Protein AF-A0A1J5PQP5-F1 (afdb_monomer)

pLDDT: mean 79.74, std 13.47, range [50.88, 94.88]

Organism: NCBI:txid410659

Sequence (84 aa):
MEVWALGVSTLIAGALSYYSIRLAWLSYAFHDVSTGNDATPLWIPQIAMAVGASLLCVALADDLLLECLGKRDTSPPAEALRNE

Foldseek 3Di:
DVLVVLVVQLVVLVVQLVVLVVVLVVLVVVVPFPPDPDRDRPSPVSVVSSVVSVVSSVVSVVCSVCVVVVNPDPPDDPVVVVPD

Mean predicted aligned error: 9.6 Å

Structure (mmCIF, N/CA/C/O backbone):
data_AF-A0A1J5PQP5-F1
#
_entry.id   AF-A0A1J5PQP5-F1
#
loop_
_atom_site.group_PDB
_atom_site.id
_atom_site.type_symbol
_atom_site.label_atom_id
_atom_site.label_alt_id
_atom_site.label_comp_id
_atom_site.label_asym_id
_atom_site.label_entity_id
_atom_site.label_seq_id
_atom_site.pdbx_PDB_ins_code
_atom_site.Cartn_x
_atom_site.Cartn_y
_atom_site.Cartn_z
_atom_site.occupancy
_atom_site.B_iso_or_equiv
_atom_site.auth_seq_id
_atom_site.auth_comp_id
_atom_site.auth_asym_id
_atom_site.auth_atom_id
_atom_site.pdbx_PDB_model_num
ATOM 1 N N . MET A 1 1 ? -6.147 6.356 22.471 1.00 65.12 1 MET A N 1
ATOM 2 C CA . MET A 1 1 ? -4.885 6.627 21.740 1.00 65.12 1 MET A CA 1
ATOM 3 C C . MET A 1 1 ? -4.643 5.615 20.622 1.00 65.12 1 MET A C 1
ATOM 5 O O . MET A 1 1 ? -3.982 5.972 19.656 1.00 65.12 1 MET A O 1
ATOM 9 N N . GLU A 1 2 ? -5.219 4.409 20.694 1.00 79.75 2 GLU A N 1
ATOM 10 C CA . GLU A 1 2 ? -5.056 3.351 19.682 1.00 79.75 2 GLU A CA 1
ATOM 11 C C . GLU A 1 2 ? -5.448 3.751 18.254 1.00 79.75 2 GLU A C 1
ATOM 13 O O . GLU A 1 2 ? -4.641 3.561 17.353 1.00 79.75 2 GLU A O 1
ATOM 18 N N . VAL A 1 3 ? -6.594 4.409 18.038 1.00 83.44 3 VAL A N 1
ATOM 19 C CA . VAL A 1 3 ? -7.020 4.863 16.692 1.00 83.44 3 VAL A CA 1
ATOM 20 C C . VAL A 1 3 ? -5.979 5.768 16.024 1.00 83.44 3 VAL A C 1
ATOM 22 O O . VAL A 1 3 ? -5.715 5.650 14.832 1.00 83.44 3 VAL A O 1
ATOM 25 N N . TRP A 1 4 ? -5.355 6.666 16.792 1.00 87.50 4 TRP A N 1
ATOM 26 C CA . TRP A 1 4 ? -4.320 7.563 16.274 1.00 87.50 4 TRP A CA 1
ATOM 27 C C . TRP A 1 4 ? -3.045 6.804 15.907 1.00 87.50 4 TRP A C 1
ATOM 29 O O . TRP A 1 4 ? -2.475 7.053 14.847 1.00 87.50 4 TRP A O 1
ATOM 39 N N . ALA A 1 5 ? -2.620 5.859 16.748 1.00 89.06 5 ALA A N 1
ATOM 40 C CA . ALA A 1 5 ? -1.469 5.010 16.457 1.00 89.06 5 ALA A CA 1
ATOM 41 C C . ALA A 1 5 ? -1.716 4.131 15.216 1.00 89.06 5 ALA A C 1
ATOM 43 O O . ALA A 1 5 ? -0.862 4.071 14.335 1.00 89.06 5 ALA A O 1
ATOM 44 N N . LEU A 1 6 ? -2.902 3.525 15.098 1.00 87.88 6 LEU A N 1
ATOM 45 C CA . LEU A 1 6 ? -3.313 2.735 13.933 1.00 87.88 6 LEU A CA 1
ATOM 46 C C . LEU A 1 6 ? -3.407 3.585 12.667 1.00 87.88 6 LEU A C 1
ATOM 48 O O . LEU A 1 6 ? -2.943 3.164 11.608 1.00 87.88 6 LEU A O 1
ATOM 52 N N . GLY A 1 7 ? -3.937 4.804 12.779 1.00 90.81 7 GLY A N 1
ATOM 53 C CA . GLY A 1 7 ? -4.004 5.757 11.675 1.00 90.81 7 GLY A CA 1
ATOM 54 C C . GLY A 1 7 ? -2.619 6.115 11.138 1.00 90.81 7 GLY A C 1
ATOM 55 O O . GLY A 1 7 ? -2.388 6.051 9.930 1.00 90.81 7 GLY A O 1
ATOM 56 N N . VAL A 1 8 ? -1.670 6.425 12.028 1.00 93.31 8 VAL A N 1
ATOM 57 C CA . VAL A 1 8 ? -0.282 6.739 11.647 1.00 93.31 8 VAL A CA 1
ATOM 58 C C . VAL A 1 8 ? 0.416 5.522 11.035 1.00 93.31 8 VAL A C 1
ATOM 60 O O . VAL A 1 8 ? 1.026 5.648 9.973 1.00 93.31 8 VAL A O 1
ATOM 63 N N . SER A 1 9 ? 0.287 4.340 11.642 1.00 92.12 9 SER A N 1
ATOM 64 C CA . SER A 1 9 ? 0.853 3.097 11.104 1.00 92.12 9 SER A CA 1
ATOM 65 C C . SER A 1 9 ? 0.312 2.774 9.710 1.00 92.12 9 SER A C 1
ATOM 67 O O . SER A 1 9 ? 1.088 2.453 8.811 1.00 92.12 9 SER A O 1
ATOM 69 N N . THR A 1 10 ? -0.999 2.925 9.498 1.00 92.88 10 THR A N 1
ATOM 70 C CA . THR A 1 10 ? -1.647 2.710 8.193 1.00 92.88 10 THR A CA 1
ATOM 71 C C . THR A 1 10 ? -1.129 3.697 7.147 1.00 92.88 10 THR A C 1
ATOM 73 O O . THR A 1 10 ? -0.817 3.298 6.028 1.00 92.88 10 THR A O 1
ATOM 76 N N . LEU A 1 11 ? -0.963 4.976 7.509 1.00 94.69 11 LEU A N 1
ATOM 77 C CA . LEU A 1 11 ? -0.394 5.994 6.618 1.00 94.69 11 LEU A CA 1
ATOM 78 C C . LEU A 1 11 ? 1.042 5.665 6.197 1.00 94.69 11 LEU A C 1
ATOM 80 O O . LEU A 1 11 ? 1.373 5.747 5.013 1.00 94.69 11 LEU A O 1
ATOM 84 N N . ILE A 1 12 ? 1.890 5.276 7.153 1.00 94.88 12 ILE A N 1
ATOM 85 C CA . ILE A 1 12 ? 3.284 4.904 6.883 1.00 94.88 12 ILE A CA 1
ATOM 86 C C . ILE A 1 12 ? 3.338 3.652 6.000 1.00 94.88 12 ILE A C 1
ATOM 88 O O . ILE A 1 12 ? 4.090 3.626 5.026 1.00 94.88 12 ILE A O 1
ATOM 92 N N . ALA A 1 13 ? 2.516 2.638 6.289 1.00 93.62 13 ALA A N 1
ATOM 93 C CA . ALA A 1 13 ? 2.434 1.421 5.484 1.00 93.62 13 ALA A CA 1
ATOM 94 C C . ALA A 1 13 ? 1.922 1.697 4.060 1.00 93.62 13 ALA A C 1
ATOM 96 O O . ALA A 1 13 ? 2.456 1.145 3.0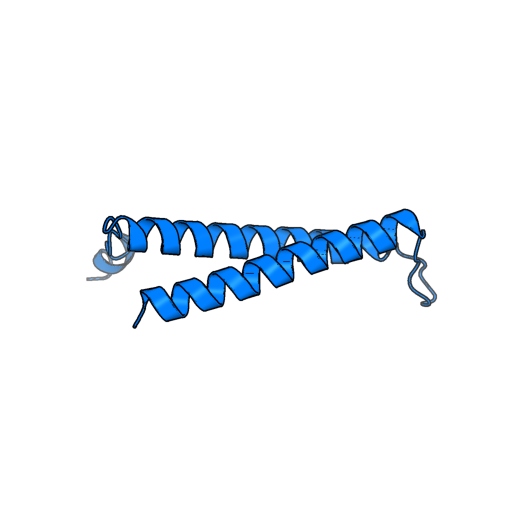98 1.00 93.62 13 ALA A O 1
ATOM 97 N N . GLY A 1 14 ? 0.949 2.598 3.905 1.00 93.38 14 GLY A N 1
ATOM 98 C CA . GLY A 1 14 ? 0.454 3.039 2.601 1.00 93.38 14 GLY A CA 1
ATOM 99 C C . GLY A 1 14 ? 1.522 3.760 1.784 1.00 93.38 14 GLY A C 1
ATOM 100 O O . GLY A 1 14 ? 1.727 3.439 0.612 1.00 93.38 14 GLY A O 1
ATOM 101 N N . ALA A 1 15 ? 2.270 4.673 2.411 1.00 93.69 15 ALA A N 1
ATOM 102 C CA . ALA A 1 15 ? 3.409 5.323 1.770 1.00 93.69 15 ALA A CA 1
ATOM 103 C C . ALA A 1 15 ? 4.477 4.295 1.356 1.00 93.69 15 ALA A C 1
ATOM 105 O O . ALA A 1 15 ? 4.932 4.311 0.211 1.00 93.69 15 ALA A O 1
ATOM 106 N N . LEU A 1 16 ? 4.838 3.364 2.248 1.00 92.62 16 LEU A N 1
ATOM 107 C CA . LEU A 1 16 ? 5.806 2.300 1.973 1.00 92.62 16 LEU A CA 1
ATOM 108 C C . LEU A 1 16 ? 5.371 1.426 0.790 1.00 92.62 16 LEU A C 1
ATOM 110 O O . LEU A 1 16 ? 6.180 1.163 -0.100 1.00 92.62 16 LEU A O 1
ATOM 114 N N . SER A 1 17 ? 4.104 1.007 0.756 1.00 93.62 17 SER A N 1
ATOM 115 C CA . SER A 1 17 ? 3.537 0.225 -0.345 1.00 93.62 17 SER A CA 1
ATOM 116 C C . SER A 1 17 ? 3.629 0.984 -1.670 1.00 93.62 17 SER A C 1
ATOM 118 O O . SER A 1 17 ? 4.211 0.480 -2.634 1.00 93.62 17 SER A O 1
ATOM 120 N N . TYR A 1 18 ? 3.172 2.240 -1.698 1.00 92.38 18 TYR A N 1
ATOM 121 C CA . TYR A 1 18 ? 3.215 3.077 -2.896 1.00 92.38 18 TYR A CA 1
ATOM 122 C C . TYR A 1 18 ? 4.641 3.254 -3.438 1.00 92.38 18 TYR A C 1
ATOM 124 O O . TYR A 1 18 ? 4.889 3.048 -4.629 1.00 92.38 18 TYR A O 1
ATOM 132 N N . TYR A 1 19 ? 5.602 3.594 -2.572 1.00 91.12 19 TYR A N 1
ATOM 133 C CA . TYR A 1 19 ? 6.995 3.765 -2.990 1.00 91.12 19 TYR A CA 1
ATOM 134 C C . TYR A 1 19 ? 7.644 2.445 -3.423 1.00 91.12 19 TYR A C 1
ATOM 136 O O . TYR A 1 19 ? 8.419 2.452 -4.378 1.00 91.12 19 TYR A O 1
ATOM 144 N N . SER A 1 20 ? 7.294 1.320 -2.793 1.00 89.81 20 SER A N 1
ATOM 145 C CA . SER A 1 20 ? 7.796 -0.007 -3.177 1.00 89.81 20 SER A CA 1
ATOM 146 C C . SER A 1 20 ? 7.306 -0.421 -4.566 1.00 89.81 20 SER A C 1
ATOM 148 O O . SER A 1 20 ? 8.102 -0.865 -5.392 1.00 89.81 20 SER A O 1
ATOM 150 N N . ILE A 1 21 ? 6.018 -0.213 -4.861 1.00 89.69 21 ILE A N 1
ATOM 151 C CA . ILE A 1 21 ? 5.438 -0.479 -6.187 1.00 89.69 21 ILE A CA 1
ATOM 152 C C . ILE A 1 21 ? 6.087 0.424 -7.238 1.00 89.69 21 ILE A C 1
ATOM 154 O O . ILE A 1 21 ? 6.494 -0.049 -8.300 1.00 89.69 21 ILE A O 1
ATOM 158 N N . ARG A 1 22 ? 6.233 1.722 -6.939 1.00 88.62 22 ARG A N 1
ATOM 159 C CA . ARG A 1 22 ? 6.872 2.679 -7.850 1.00 88.62 22 ARG A CA 1
ATOM 160 C C . ARG A 1 22 ? 8.324 2.299 -8.147 1.00 88.62 22 ARG A C 1
ATOM 162 O O . ARG A 1 22 ? 8.748 2.420 -9.293 1.00 88.62 22 ARG A O 1
ATOM 169 N N . LEU A 1 23 ? 9.074 1.842 -7.144 1.00 84.88 23 LEU A N 1
ATOM 170 C CA . LEU A 1 23 ? 10.459 1.401 -7.305 1.00 84.88 23 LEU A CA 1
ATOM 171 C C . LEU A 1 23 ? 10.553 0.151 -8.189 1.00 84.88 23 LEU A C 1
ATOM 173 O O . LEU A 1 23 ? 11.360 0.132 -9.115 1.00 84.88 23 LEU A O 1
ATOM 177 N N . ALA A 1 24 ? 9.694 -0.845 -7.954 1.00 84.69 24 ALA A N 1
ATOM 178 C CA . ALA A 1 24 ? 9.639 -2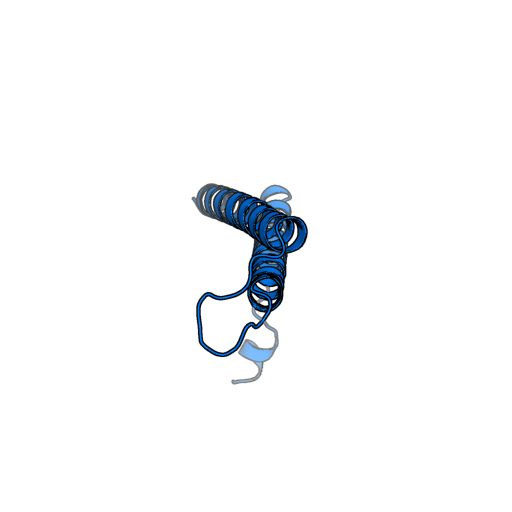.059 -8.767 1.00 84.69 24 ALA A CA 1
ATOM 179 C C . ALA A 1 24 ? 9.265 -1.753 -10.227 1.00 84.69 24 ALA A C 1
ATOM 181 O O . ALA A 1 24 ? 9.889 -2.268 -11.153 1.00 84.69 24 ALA A O 1
ATOM 182 N N . TRP A 1 25 ? 8.288 -0.862 -10.439 1.00 82.62 25 TRP A N 1
ATOM 183 C CA . TRP A 1 25 ? 7.906 -0.400 -11.774 1.00 82.62 25 TRP A CA 1
ATOM 184 C C . TRP A 1 25 ? 9.057 0.319 -12.479 1.00 82.62 25 TRP A C 1
ATOM 186 O O . TRP A 1 25 ? 9.297 0.091 -13.663 1.00 82.62 25 TRP A O 1
ATOM 196 N N . LEU A 1 26 ? 9.790 1.170 -11.755 1.00 83.56 26 LEU A N 1
ATOM 197 C CA . LEU A 1 26 ? 10.946 1.878 -12.294 1.00 83.56 26 LEU A CA 1
ATOM 198 C C . LEU A 1 26 ? 12.064 0.900 -12.680 1.00 83.56 26 LEU A C 1
ATOM 200 O O . LEU A 1 26 ? 12.560 0.968 -13.798 1.00 83.56 26 LEU A O 1
ATOM 204 N N . SER A 1 27 ? 12.414 -0.045 -11.806 1.00 81.62 27 SER A N 1
ATOM 205 C CA . SER A 1 27 ? 13.425 -1.068 -12.107 1.00 81.62 27 SER A CA 1
ATOM 206 C C . SER A 1 27 ? 13.032 -1.925 -13.313 1.00 81.62 27 SER A C 1
ATOM 208 O O . SER A 1 27 ? 13.874 -2.197 -14.169 1.00 81.62 27 SER A O 1
ATOM 210 N N . TYR A 1 28 ? 11.747 -2.276 -13.439 1.00 76.06 28 TYR A N 1
ATOM 211 C CA . TYR A 1 28 ? 11.225 -2.985 -14.606 1.00 76.06 28 TYR A CA 1
ATOM 212 C C . TYR A 1 28 ? 11.332 -2.148 -15.893 1.00 76.06 28 TYR A C 1
ATOM 214 O O . TYR A 1 28 ? 11.834 -2.629 -16.910 1.00 76.06 28 TYR A O 1
ATOM 222 N N . ALA A 1 29 ? 10.908 -0.881 -15.853 1.00 77.94 29 ALA A N 1
ATOM 223 C CA . ALA A 1 29 ? 10.907 0.007 -17.016 1.00 77.94 29 ALA A CA 1
ATOM 224 C C . ALA A 1 29 ? 12.321 0.347 -17.514 1.00 77.94 29 ALA A C 1
ATOM 226 O O . ALA A 1 29 ? 12.544 0.412 -18.721 1.00 77.94 29 ALA A O 1
ATOM 227 N N . PHE A 1 30 ? 13.275 0.537 -16.601 1.00 74.88 30 PHE A N 1
ATOM 228 C CA . PHE A 1 30 ? 14.661 0.880 -16.927 1.00 74.88 30 PHE A CA 1
ATOM 229 C C . PHE A 1 30 ? 15.564 -0.349 -17.142 1.00 74.88 30 PHE A C 1
ATOM 231 O O . PHE A 1 30 ? 16.749 -0.169 -17.412 1.00 74.88 30 PHE A O 1
ATOM 238 N N . HIS A 1 31 ? 15.018 -1.577 -17.065 1.00 68.19 31 HIS A N 1
ATOM 239 C CA . HIS A 1 31 ? 15.784 -2.834 -17.124 1.00 68.19 31 HIS A CA 1
ATOM 240 C C . HIS A 1 31 ? 17.012 -2.799 -16.201 1.00 68.19 31 HIS A C 1
ATOM 242 O O . HIS A 1 31 ? 18.107 -3.233 -16.562 1.00 68.19 31 HIS A O 1
ATOM 248 N N . ASP A 1 32 ? 16.820 -2.242 -15.004 1.00 62.84 32 ASP A N 1
ATOM 249 C CA . ASP A 1 32 ? 17.905 -2.029 -14.058 1.00 62.84 32 ASP A CA 1
ATOM 250 C C . ASP A 1 32 ? 18.387 -3.394 -13.545 1.00 62.84 32 ASP A C 1
ATOM 252 O O . ASP A 1 32 ? 17.637 -4.155 -12.917 1.00 62.84 32 ASP A O 1
ATOM 256 N N . VAL A 1 33 ? 19.619 -3.743 -13.912 1.00 64.50 33 VAL A N 1
ATOM 257 C CA . VAL A 1 33 ? 20.252 -5.022 -13.594 1.00 64.50 33 VAL A CA 1
ATOM 258 C C . VAL A 1 33 ? 21.268 -4.795 -12.486 1.00 64.50 33 VAL A C 1
ATOM 260 O O . VAL A 1 33 ? 22.016 -3.816 -12.506 1.00 64.50 33 VAL A O 1
ATOM 263 N N . SER A 1 34 ? 21.301 -5.706 -11.511 1.00 62.12 34 SER A N 1
ATOM 264 C CA . SER A 1 34 ? 22.269 -5.630 -10.418 1.00 62.12 34 SER A CA 1
ATOM 265 C C . SER A 1 34 ? 23.689 -5.520 -10.979 1.00 62.12 34 SER A C 1
ATOM 267 O O . SER A 1 34 ? 24.085 -6.328 -11.815 1.00 62.12 34 SER A O 1
ATOM 269 N N . THR A 1 35 ? 24.475 -4.547 -10.505 1.00 57.03 35 THR A N 1
ATOM 270 C CA . THR A 1 35 ? 25.865 -4.294 -10.948 1.00 57.03 35 THR A CA 1
ATOM 271 C C . THR A 1 35 ? 26.846 -5.410 -10.534 1.00 57.03 35 THR A C 1
ATOM 273 O O . THR A 1 35 ? 28.058 -5.269 -10.686 1.00 57.03 35 THR A O 1
ATOM 276 N N . GLY A 1 36 ? 26.345 -6.512 -9.965 1.00 60.59 36 GLY A N 1
ATOM 277 C CA . GLY A 1 36 ? 27.116 -7.698 -9.606 1.00 60.59 36 GLY A CA 1
ATOM 278 C C . GLY A 1 36 ? 27.359 -8.634 -10.794 1.00 60.59 36 GLY A C 1
ATOM 279 O O . GLY A 1 36 ? 26.669 -8.582 -11.804 1.00 60.59 36 GLY A O 1
ATOM 280 N N . ASN A 1 37 ? 28.328 -9.541 -10.639 1.00 51.38 37 ASN A N 1
ATOM 281 C CA . ASN A 1 37 ? 28.746 -10.544 -11.635 1.00 51.38 37 ASN A CA 1
ATOM 282 C C . ASN A 1 37 ? 27.612 -11.477 -12.130 1.00 51.38 37 ASN A C 1
ATOM 284 O O . ASN A 1 37 ? 27.791 -12.190 -13.111 1.00 51.38 37 ASN A O 1
ATOM 288 N N . ASP A 1 38 ? 26.460 -11.463 -11.462 1.00 58.47 38 ASP A N 1
ATOM 289 C CA . ASP A 1 38 ? 25.252 -12.200 -11.814 1.00 58.47 38 ASP A CA 1
ATOM 290 C C . ASP A 1 38 ? 24.140 -11.172 -12.062 1.00 58.47 38 ASP A C 1
ATOM 292 O O . ASP A 1 38 ? 23.546 -10.635 -11.119 1.00 58.47 38 ASP A O 1
ATOM 296 N N . ALA A 1 39 ? 23.924 -10.837 -13.338 1.00 56.38 39 ALA A N 1
ATOM 297 C CA . ALA A 1 39 ? 22.945 -9.859 -13.810 1.00 56.38 39 ALA A CA 1
ATOM 298 C C . ALA A 1 39 ? 21.512 -10.373 -13.581 1.00 56.38 39 ALA A C 1
ATOM 300 O O . ALA A 1 39 ? 20.783 -10.718 -14.511 1.00 56.38 39 ALA A O 1
ATOM 301 N N . THR A 1 40 ? 21.117 -10.464 -12.314 1.00 64.38 40 THR A N 1
ATOM 302 C CA . THR A 1 40 ? 19.761 -10.816 -11.918 1.00 64.38 40 THR A CA 1
ATOM 303 C C . THR A 1 40 ? 18.889 -9.561 -11.941 1.00 64.38 40 THR A C 1
ATOM 305 O O . THR A 1 40 ? 19.338 -8.478 -11.541 1.00 64.38 40 THR A O 1
ATOM 308 N N . PRO A 1 41 ? 17.642 -9.667 -12.423 1.00 63.50 41 PRO A N 1
ATOM 309 C CA . PRO A 1 41 ? 16.755 -8.520 -12.477 1.00 63.50 41 PRO A CA 1
ATOM 310 C C . PRO A 1 41 ? 16.367 -8.056 -11.065 1.00 63.50 41 PRO A C 1
ATOM 312 O O . PRO A 1 41 ? 15.741 -8.804 -10.309 1.00 63.50 41 PRO A O 1
ATOM 315 N N . LEU A 1 42 ? 16.692 -6.807 -10.718 1.00 71.00 42 LEU A N 1
ATOM 316 C CA . LEU A 1 42 ? 16.405 -6.209 -9.402 1.00 71.00 42 LEU A CA 1
ATOM 317 C C . LEU A 1 42 ? 14.903 -6.108 -9.095 1.00 71.00 42 LEU A C 1
ATOM 319 O O . LEU A 1 42 ? 14.513 -6.013 -7.929 1.00 71.00 42 LEU A O 1
ATOM 323 N N . TRP A 1 43 ? 14.052 -6.203 -10.117 1.00 70.44 43 TRP A N 1
ATOM 324 C CA . TRP A 1 43 ? 12.604 -6.168 -9.958 1.00 70.44 43 TRP A CA 1
ATOM 325 C C . TRP A 1 43 ? 12.048 -7.380 -9.194 1.00 70.44 43 TRP A C 1
ATOM 327 O O . TRP A 1 43 ? 11.028 -7.245 -8.527 1.00 70.44 43 TRP A O 1
ATOM 337 N N . ILE A 1 44 ? 12.706 -8.547 -9.217 1.00 75.50 44 ILE A N 1
ATOM 338 C CA . ILE A 1 44 ? 12.220 -9.763 -8.533 1.00 75.50 44 ILE A CA 1
ATOM 339 C C . ILE A 1 44 ? 12.114 -9.558 -7.007 1.00 75.50 44 ILE A C 1
ATOM 341 O O . ILE A 1 44 ? 11.013 -9.699 -6.463 1.00 75.50 44 ILE A O 1
ATOM 345 N N . PRO A 1 45 ? 13.192 -9.183 -6.287 1.00 78.56 45 PRO A N 1
ATOM 346 C CA . PRO A 1 45 ? 13.095 -8.903 -4.855 1.00 78.56 45 PRO A CA 1
ATOM 347 C C . PRO A 1 45 ? 12.239 -7.662 -4.552 1.00 78.56 45 PRO A C 1
ATOM 349 O O . PRO A 1 45 ? 11.551 -7.623 -3.532 1.00 78.56 45 PRO A O 1
ATOM 352 N N . GLN A 1 46 ? 12.227 -6.660 -5.437 1.00 82.44 46 GLN A N 1
ATOM 353 C CA . GLN A 1 46 ? 11.441 -5.438 -5.239 1.00 82.44 46 GLN A CA 1
ATOM 354 C C . GLN A 1 46 ? 9.929 -5.679 -5.345 1.00 82.44 46 GLN A C 1
ATOM 356 O O . GLN A 1 46 ? 9.173 -5.091 -4.572 1.00 82.44 46 GLN A O 1
ATOM 361 N N . ILE A 1 47 ? 9.476 -6.575 -6.231 1.00 86.00 47 ILE A N 1
ATOM 362 C CA . ILE A 1 47 ? 8.069 -6.996 -6.289 1.00 86.00 47 ILE A CA 1
ATOM 363 C C . ILE A 1 47 ? 7.687 -7.742 -5.009 1.00 86.00 47 ILE A C 1
ATOM 365 O O . ILE A 1 47 ? 6.638 -7.451 -4.441 1.00 86.00 47 ILE A O 1
ATOM 369 N N . ALA A 1 48 ? 8.532 -8.650 -4.509 1.00 87.88 48 ALA A N 1
ATOM 370 C CA . ALA A 1 48 ? 8.256 -9.355 -3.254 1.00 87.88 48 ALA A CA 1
ATOM 371 C C . ALA A 1 48 ? 8.078 -8.376 -2.075 1.00 87.88 48 ALA A C 1
ATOM 373 O O . ALA A 1 48 ? 7.124 -8.490 -1.303 1.00 87.88 48 ALA A O 1
ATOM 374 N N . MET A 1 49 ? 8.941 -7.359 -1.984 1.00 88.88 49 MET A N 1
ATOM 375 C CA . MET A 1 49 ? 8.821 -6.283 -0.997 1.00 88.88 49 MET A CA 1
ATOM 376 C C . MET A 1 49 ? 7.536 -5.459 -1.186 1.00 88.88 49 MET A C 1
ATOM 378 O O . MET A 1 49 ? 6.834 -5.188 -0.212 1.00 88.88 49 MET A O 1
ATOM 382 N N . ALA A 1 50 ? 7.194 -5.093 -2.426 1.00 89.94 50 ALA A N 1
ATOM 383 C CA . ALA A 1 50 ? 5.979 -4.340 -2.736 1.00 89.94 50 ALA A CA 1
ATOM 384 C C . ALA A 1 50 ? 4.702 -5.106 -2.358 1.00 89.94 50 ALA A C 1
ATOM 386 O O . ALA A 1 50 ? 3.769 -4.521 -1.803 1.00 89.94 50 ALA A O 1
ATOM 387 N N . VAL A 1 51 ? 4.677 -6.420 -2.595 1.00 93.06 51 VAL A N 1
ATOM 388 C CA . VAL A 1 51 ? 3.574 -7.301 -2.189 1.00 93.06 51 VAL A CA 1
ATOM 389 C C . VAL A 1 51 ? 3.458 -7.354 -0.665 1.00 93.06 51 VAL A C 1
ATOM 391 O O . VAL A 1 51 ? 2.366 -7.150 -0.136 1.00 93.06 51 VAL A O 1
ATOM 394 N N . GLY A 1 52 ? 4.570 -7.548 0.054 1.00 92.50 52 GLY A N 1
ATOM 395 C CA . GLY A 1 52 ? 4.575 -7.560 1.521 1.00 92.50 52 GLY A CA 1
ATOM 396 C C . GLY A 1 52 ? 4.094 -6.240 2.133 1.00 92.50 52 GLY A C 1
ATOM 397 O O . GLY A 1 52 ? 3.242 -6.242 3.021 1.00 92.5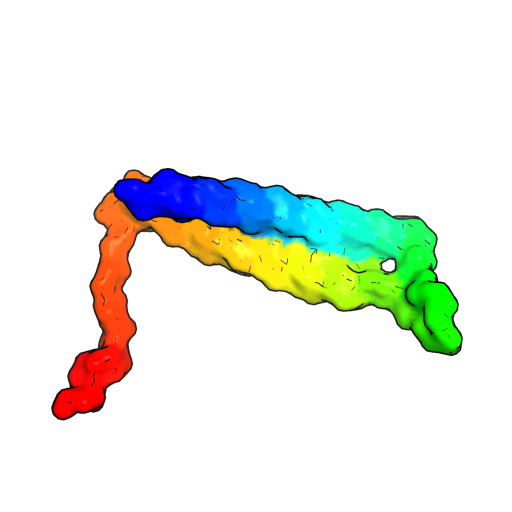0 52 GLY A O 1
ATOM 398 N N . ALA A 1 53 ? 4.569 -5.105 1.614 1.00 93.06 53 ALA A N 1
ATOM 399 C CA . ALA A 1 53 ? 4.136 -3.781 2.060 1.00 93.06 53 ALA A CA 1
ATOM 400 C C . ALA A 1 53 ? 2.649 -3.520 1.762 1.00 93.06 53 ALA A C 1
ATOM 402 O O . ALA A 1 53 ? 1.952 -2.912 2.574 1.00 93.06 53 ALA A O 1
ATOM 403 N N . SER A 1 54 ? 2.143 -4.014 0.628 1.00 92.81 54 SER A N 1
ATOM 404 C CA . SER A 1 54 ? 0.721 -3.926 0.278 1.00 92.81 54 SER A CA 1
ATOM 405 C C . SER A 1 54 ? -0.151 -4.736 1.233 1.00 92.81 54 SER A C 1
ATOM 407 O O . SER A 1 54 ? -1.142 -4.215 1.733 1.00 92.81 54 SER A O 1
ATOM 409 N N . LEU A 1 55 ? 0.241 -5.976 1.537 1.0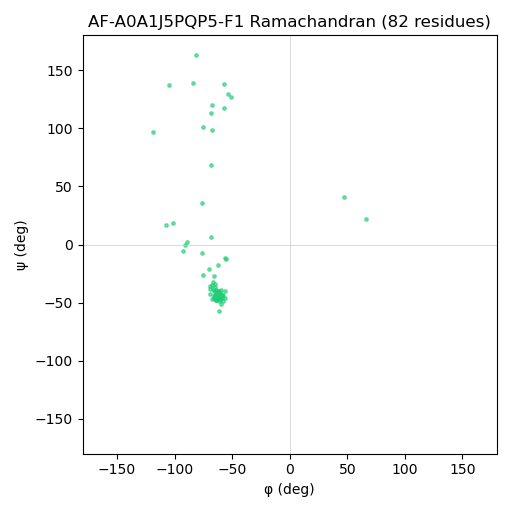0 94.69 55 LEU A N 1
ATOM 410 C CA . LEU A 1 55 ? -0.464 -6.830 2.497 1.00 94.69 55 LEU A CA 1
ATOM 411 C C . LEU A 1 55 ? -0.489 -6.210 3.898 1.00 94.69 55 LEU A C 1
ATOM 413 O O . LEU A 1 55 ? -1.547 -6.162 4.520 1.00 94.69 55 LEU A O 1
AT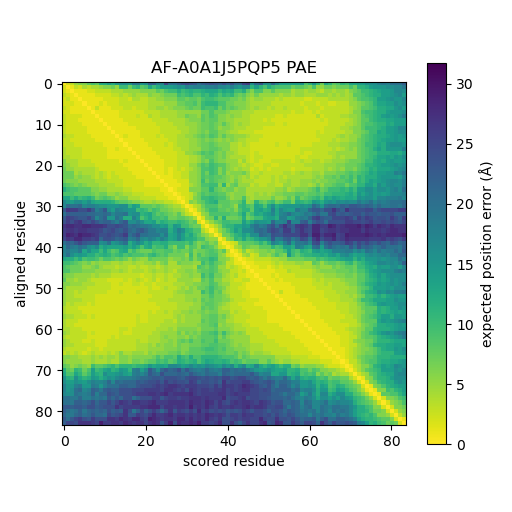OM 417 N N . LEU A 1 56 ? 0.646 -5.681 4.368 1.00 92.88 56 LEU A N 1
ATOM 418 C CA . LEU A 1 56 ? 0.721 -4.975 5.650 1.00 92.88 56 LEU A CA 1
ATOM 419 C C . LEU A 1 56 ? -0.203 -3.751 5.675 1.00 92.88 56 LEU A C 1
ATOM 421 O O . LEU A 1 56 ? -0.922 -3.541 6.648 1.00 92.88 56 LEU A O 1
ATOM 425 N N . CYS A 1 57 ? -0.204 -2.954 4.603 1.00 93.94 57 CYS A N 1
ATOM 426 C CA . CYS A 1 57 ? -1.086 -1.797 4.487 1.00 93.94 57 CYS A CA 1
ATOM 427 C C . CYS A 1 57 ? -2.563 -2.203 4.533 1.00 93.94 57 CYS A C 1
ATOM 429 O O . CYS A 1 57 ? -3.345 -1.534 5.202 1.00 93.94 57 CYS A O 1
ATOM 431 N N . VAL A 1 58 ? -2.947 -3.287 3.852 1.00 93.56 58 VAL A N 1
ATOM 432 C CA . VAL A 1 58 ? -4.326 -3.798 3.867 1.00 93.56 58 VAL A CA 1
ATOM 433 C C . VAL A 1 58 ? -4.711 -4.289 5.260 1.00 93.56 58 VAL A C 1
ATOM 435 O O . VAL A 1 58 ? -5.781 -3.932 5.735 1.00 93.56 58 VAL A O 1
ATOM 438 N N . ALA A 1 59 ? -3.839 -5.036 5.941 1.00 93.19 59 ALA A N 1
ATOM 439 C CA . ALA A 1 59 ? -4.103 -5.520 7.295 1.00 93.19 59 ALA A CA 1
ATOM 440 C C . ALA A 1 59 ? -4.294 -4.369 8.300 1.00 93.19 59 ALA A C 1
ATOM 442 O O . ALA A 1 59 ? -5.220 -4.394 9.104 1.00 93.19 59 ALA A O 1
ATOM 443 N N . LEU A 1 60 ? -3.450 -3.334 8.230 1.00 92.06 60 LEU A N 1
ATOM 444 C CA . LEU A 1 60 ? -3.574 -2.154 9.091 1.00 92.06 60 LEU A CA 1
ATOM 445 C C . LEU A 1 60 ? -4.808 -1.312 8.747 1.00 92.06 60 LEU A C 1
ATOM 447 O O . LEU A 1 60 ? -5.471 -0.808 9.650 1.00 92.06 60 LEU A O 1
ATOM 451 N N . ALA A 1 61 ? -5.134 -1.179 7.459 1.00 91.69 61 ALA A N 1
ATOM 452 C CA . ALA A 1 61 ? -6.336 -0.481 7.023 1.00 91.69 61 ALA A CA 1
ATOM 453 C C . ALA A 1 61 ? -7.611 -1.210 7.468 1.00 91.69 61 ALA A C 1
ATOM 455 O O . ALA A 1 61 ? -8.548 -0.549 7.901 1.00 91.69 61 ALA A O 1
ATOM 456 N N . ASP A 1 62 ? -7.644 -2.543 7.400 1.00 90.56 62 ASP A N 1
ATOM 457 C CA . ASP A 1 62 ? -8.760 -3.356 7.895 1.00 90.56 62 ASP A CA 1
ATOM 458 C C . ASP A 1 62 ? -8.965 -3.160 9.403 1.00 90.56 62 ASP A C 1
ATOM 460 O O . ASP A 1 62 ? -10.063 -2.810 9.836 1.00 90.56 62 ASP A O 1
ATOM 464 N N . ASP A 1 63 ? -7.888 -3.248 10.188 1.00 89.69 63 ASP A N 1
ATOM 465 C CA . ASP A 1 63 ? -7.922 -3.037 11.638 1.00 89.69 63 ASP A CA 1
ATOM 466 C C . ASP A 1 63 ? -8.354 -1.602 12.001 1.00 89.69 63 ASP A C 1
ATOM 468 O O . ASP A 1 63 ? -9.182 -1.398 12.891 1.00 89.69 63 ASP A O 1
ATOM 472 N N . LEU A 1 64 ? -7.875 -0.597 11.254 1.00 88.94 64 LEU A N 1
ATOM 473 C CA . LEU A 1 64 ? -8.287 0.800 11.409 1.00 88.94 64 LEU A CA 1
ATOM 474 C C . LEU A 1 64 ? -9.768 1.006 11.062 1.00 88.94 64 LEU A C 1
ATOM 476 O O . LEU A 1 64 ? -10.454 1.769 11.744 1.00 88.94 64 LEU A O 1
ATOM 480 N N . LEU A 1 65 ? -10.270 0.348 10.013 1.00 89.38 65 LEU A N 1
ATOM 481 C CA . LEU A 1 65 ? -11.677 0.410 9.624 1.00 89.38 65 LEU A CA 1
ATOM 482 C C . LEU A 1 65 ? -12.560 -0.264 10.677 1.00 89.38 65 LEU A C 1
ATOM 484 O O . LEU A 1 65 ? -13.550 0.340 11.089 1.00 89.38 65 LEU A O 1
ATOM 488 N N . LEU A 1 66 ? -12.198 -1.460 11.154 1.00 89.38 66 LEU A N 1
ATOM 489 C CA . LEU A 1 66 ? -12.918 -2.164 12.221 1.00 89.38 66 LEU A CA 1
ATOM 490 C C . LEU A 1 66 ? -12.985 -1.335 13.505 1.00 89.38 66 LEU A C 1
ATOM 492 O O . LEU A 1 66 ? -14.054 -1.228 14.110 1.00 89.38 66 LEU A O 1
ATOM 496 N N . GLU A 1 67 ? -11.865 -0.729 13.894 1.00 87.62 67 GLU A N 1
ATOM 497 C CA . GLU A 1 67 ? -11.780 0.166 15.047 1.00 87.62 67 GLU A CA 1
ATOM 498 C C . GLU A 1 67 ? -12.651 1.417 14.848 1.00 87.62 67 GLU A C 1
ATOM 500 O O . GLU A 1 67 ? -13.436 1.784 15.720 1.00 87.62 67 GLU A O 1
ATOM 505 N N . CYS A 1 68 ? -12.586 2.050 13.673 1.00 84.69 68 CYS A N 1
ATOM 506 C CA . CYS A 1 68 ? -13.383 3.239 13.363 1.00 84.69 68 CYS A CA 1
ATOM 507 C C . CYS A 1 68 ? -14.893 2.944 13.326 1.00 84.69 68 CYS A C 1
ATOM 509 O O . CYS A 1 68 ? -15.700 3.774 13.745 1.00 84.69 68 CYS A O 1
ATOM 511 N N . LEU A 1 69 ? -15.278 1.748 12.875 1.00 86.69 69 LEU A N 1
ATOM 512 C CA . LEU A 1 69 ? -16.655 1.249 12.886 1.00 86.69 69 LEU A CA 1
ATOM 513 C C . LEU A 1 69 ? -17.117 0.787 14.281 1.00 86.69 69 LEU A C 1
ATOM 515 O O . LEU A 1 69 ? -18.294 0.461 14.440 1.00 86.69 69 LEU A O 1
ATOM 519 N N . GLY A 1 70 ? -16.227 0.735 15.280 1.00 80.50 70 GLY A N 1
ATOM 520 C CA . GLY A 1 70 ? -16.527 0.227 16.623 1.00 80.50 70 GLY A CA 1
ATOM 521 C C . GLY A 1 70 ? -16.833 -1.275 16.655 1.00 80.50 70 GLY A C 1
ATOM 522 O O . GLY A 1 70 ? -17.511 -1.749 17.562 1.00 80.50 70 GLY A O 1
ATOM 523 N N . LYS A 1 71 ? -16.375 -2.024 15.642 1.00 78.38 71 LYS A N 1
ATOM 524 C CA . LYS A 1 71 ? -16.636 -3.461 15.448 1.00 78.38 71 LYS A CA 1
ATOM 525 C C . LYS A 1 71 ? -15.412 -4.329 15.722 1.00 78.38 71 LYS A C 1
ATOM 527 O O . LYS A 1 71 ? -15.369 -5.474 15.277 1.00 78.38 71 LYS A O 1
ATOM 532 N N . ARG A 1 72 ? -14.407 -3.788 16.410 1.00 70.44 72 ARG A N 1
ATOM 533 C CA . ARG A 1 72 ? -13.208 -4.537 16.767 1.00 70.44 72 ARG A CA 1
ATOM 534 C C . ARG A 1 72 ? -13.567 -5.619 17.782 1.00 70.44 72 ARG A C 1
ATOM 536 O O . ARG A 1 72 ? -13.716 -5.351 18.970 1.00 70.44 72 ARG A O 1
ATOM 543 N N . ASP A 1 73 ? -13.739 -6.837 17.286 1.00 62.62 73 ASP A N 1
ATOM 544 C CA . ASP A 1 73 ? -13.931 -8.012 18.121 1.00 62.62 73 ASP A CA 1
ATOM 545 C C . ASP A 1 73 ? -12.568 -8.389 18.709 1.00 62.62 73 ASP A C 1
ATOM 547 O O . ASP A 1 73 ? -11.705 -8.946 18.034 1.00 62.62 73 ASP A O 1
ATOM 551 N N . THR A 1 74 ? -12.335 -8.032 19.970 1.00 63.09 74 THR A N 1
ATOM 552 C CA . THR A 1 74 ? -11.163 -8.456 20.747 1.00 63.09 74 THR A CA 1
ATOM 553 C C . THR A 1 74 ? -11.306 -9.904 21.223 1.00 63.09 74 THR A C 1
ATOM 555 O O . THR A 1 74 ? -10.869 -10.229 22.327 1.00 63.09 74 THR A O 1
ATOM 558 N N . SER A 1 75 ? -11.917 -10.791 20.422 1.00 50.88 75 SER A N 1
ATOM 559 C CA . SER A 1 75 ? -11.933 -12.216 20.744 1.00 50.88 75 SER A CA 1
ATOM 560 C C . SER A 1 75 ? -10.493 -12.701 20.875 1.00 50.88 75 SER A C 1
ATOM 56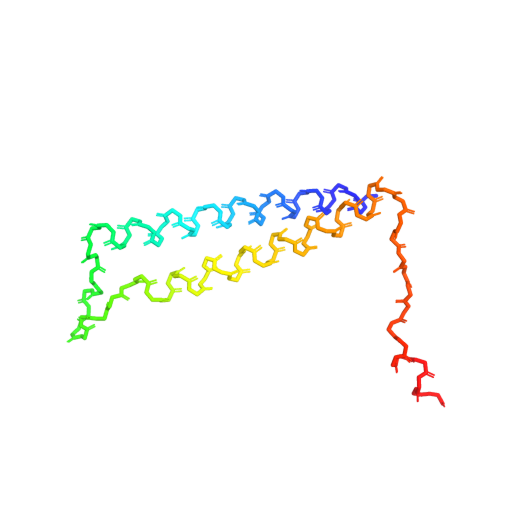2 O O . SER A 1 75 ? -9.747 -12.654 19.889 1.00 50.88 75 SER A O 1
ATOM 564 N N . PRO A 1 76 ? -10.072 -13.181 22.061 1.00 57.53 76 PRO A N 1
ATOM 565 C CA . PRO A 1 76 ? -8.813 -13.888 22.155 1.00 57.53 76 PRO A CA 1
ATOM 566 C C . PRO A 1 76 ? -8.885 -15.073 21.184 1.00 57.53 76 PRO A C 1
ATOM 568 O O . PRO A 1 76 ? -9.938 -15.716 21.090 1.00 57.53 76 PRO A O 1
ATOM 571 N N . PRO A 1 77 ? -7.808 -15.361 20.432 1.00 65.50 77 PRO A N 1
ATOM 572 C CA . PRO A 1 77 ? -7.793 -16.509 19.541 1.00 65.50 77 PRO A CA 1
ATOM 573 C C . PRO A 1 77 ? -8.223 -17.731 20.352 1.00 65.50 77 PRO A C 1
ATOM 575 O O . PRO A 1 77 ? -7.667 -17.981 21.419 1.00 65.50 77 PRO A O 1
ATOM 578 N N . ALA A 1 78 ? -9.235 -18.463 19.876 1.00 59.69 78 ALA A N 1
ATOM 579 C CA . ALA A 1 78 ? -9.862 -19.580 20.596 1.00 59.69 78 ALA A CA 1
ATOM 580 C C . 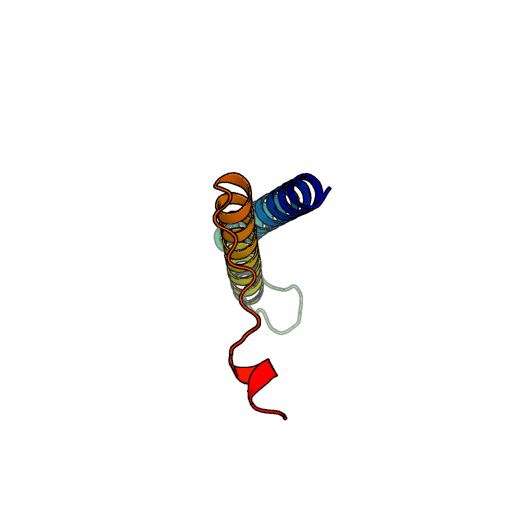ALA A 1 78 ? -8.863 -20.680 21.031 1.00 59.69 78 ALA A C 1
ATOM 582 O O . ALA A 1 78 ? -9.184 -21.540 21.847 1.00 59.69 78 ALA A O 1
ATOM 583 N N . GLU A 1 79 ? -7.638 -20.629 20.510 1.00 60.16 79 GLU A N 1
ATOM 584 C CA . GLU A 1 79 ? -6.497 -21.460 20.880 1.00 60.16 79 GLU A CA 1
ATOM 585 C C . GLU A 1 79 ? -5.850 -21.077 22.225 1.00 60.16 79 GLU A C 1
ATOM 587 O O . GLU A 1 79 ? -5.308 -21.945 22.897 1.00 60.16 79 GLU A O 1
ATOM 592 N N . ALA A 1 80 ? -5.959 -19.822 22.681 1.00 57.16 80 ALA A N 1
ATOM 593 C CA . ALA A 1 80 ? -5.433 -19.376 23.977 1.00 57.16 80 ALA A CA 1
ATOM 594 C C . ALA A 1 80 ? -6.215 -19.943 25.178 1.00 57.16 80 ALA A C 1
ATOM 596 O O . ALA A 1 80 ? -5.680 -20.010 26.279 1.00 57.16 80 ALA A O 1
ATOM 597 N N . LEU A 1 81 ? -7.460 -20.380 24.957 1.00 57.47 81 LEU A N 1
ATOM 598 C CA . LEU A 1 81 ? -8.343 -20.974 25.970 1.00 57.47 81 LEU A CA 1
ATOM 599 C C . LEU A 1 81 ? -8.258 -22.508 26.023 1.00 57.47 81 LEU A C 1
ATOM 601 O O . LEU A 1 81 ? -8.887 -23.130 26.871 1.00 57.47 81 LEU A O 1
ATOM 605 N N . ARG A 1 82 ? -7.510 -23.138 25.106 1.00 62.84 82 ARG A N 1
ATOM 606 C CA . ARG A 1 82 ? -7.355 -24.603 25.048 1.00 62.84 82 ARG A CA 1
ATOM 607 C C . ARG A 1 82 ? -6.157 -25.108 25.866 1.00 62.84 82 ARG A C 1
ATOM 609 O O . ARG A 1 82 ? -5.930 -26.312 25.929 1.00 62.84 82 ARG A O 1
ATOM 616 N N . ASN A 1 83 ? -5.415 -24.198 26.496 1.00 67.38 83 ASN A N 1
ATOM 617 C CA . ASN A 1 83 ? -4.172 -24.489 27.214 1.00 67.38 83 ASN A CA 1
AT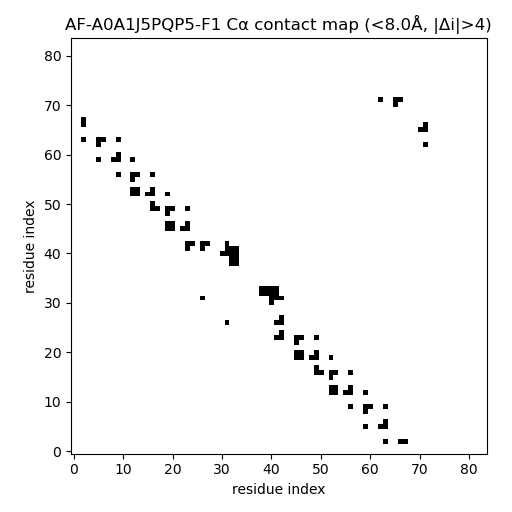OM 618 C C . ASN A 1 83 ? -4.361 -24.543 28.741 1.00 67.38 83 ASN A C 1
ATOM 620 O O . ASN A 1 83 ? -3.377 -24.430 29.473 1.00 67.38 83 ASN A O 1
ATOM 624 N N . GLU A 1 84 ? -5.603 -24.701 29.204 1.00 58.00 84 GLU A N 1
ATOM 625 C CA . GLU A 1 84 ? -5.971 -24.841 30.620 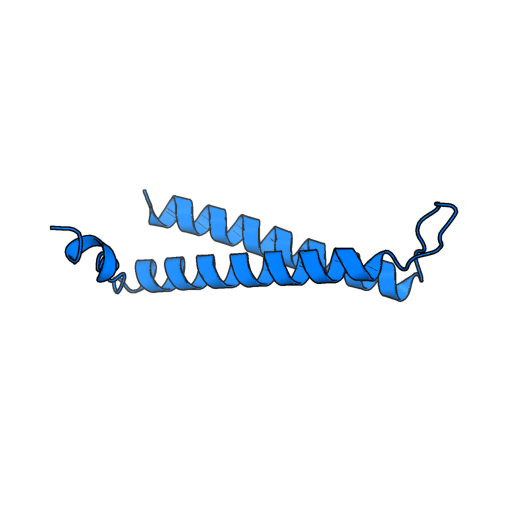1.00 58.00 84 GLU A CA 1
ATOM 626 C C . GLU A 1 84 ? -6.385 -26.280 30.948 1.00 58.00 84 GLU A C 1
ATOM 628 O O . GLU A 1 84 ? -7.201 -26.854 30.187 1.00 58.00 84 GLU A O 1
#

Nearest PDB structures (foldseek):
  7aan-assembly1_B  TM=8.182E-01  e=9.534E+00  Homo sapiens

Radius of gyration: 18.55 Å; Cα contacts (8 Å, |Δi|>4): 62; chains: 1; bounding box: 45×32×48 Å

Solvent-accessible surface area (backbone atoms only — not comparable to full-atom values): 4617 Å² total; per-residue (Å²): 113,64,69,61,54,39,49,52,52,25,52,53,29,43,52,50,17,54,53,29,44,53,50,21,51,46,28,56,74,66,65,42,51,42,95,54,101,63,74,46,62,51,31,60,65,32,44,55,51,18,52,51,30,41,52,52,20,50,55,36,45,50,52,40,48,31,52,74,70,72,63,64,76,81,70,70,62,78,69,75,72,68,79,116

Secondary structure (DSSP, 8-state):
-HHHHHHHHHHHHHHHHHHHHHHHHHHHHTT-B-SSSS--BTHHHHHHHHHHHHHHHHHHHHHHHHHHTT----PPPTTTTS--